Protein AF-A0A7Y0MCX8-F1 (afdb_monomer_lite)

Radius of gyration: 17.07 Å; chains: 1; bounding box: 43×27×51 Å

Sequence (93 aa):
MERQPALGKAHIVDVDRRRLRTVLRRGEIPLVAGFQGKGLKSKETTTWGRGGSDLTPIVLAAALGASVCEIYTDVDGVYSADLRIVPTPGRST

Foldseek 3Di:
DDDDQPAQDDDDDDDDCPVVVVCVVVVHDDDDDWQWDADPPPRDIGGHHPCRRVVGQVVVCVNVVPPDRDDDDPDPAAFPDDCVVDVDTHHDD

Structure (mmCIF, N/CA/C/O backbone):
data_AF-A0A7Y0MCX8-F1
#
_entry.id   AF-A0A7Y0MCX8-F1
#
loop_
_atom_site.group_PDB
_atom_site.id
_atom_site.type_symbol
_atom_site.label_atom_id
_atom_site.label_alt_id
_atom_site.label_comp_id
_atom_site.label_asym_id
_atom_site.label_entity_id
_atom_site.label_seq_id
_atom_site.pdbx_PDB_ins_code
_atom_site.Cartn_x
_atom_site.Cartn_y
_atom_site.Cartn_z
_atom_site.occupancy
_atom_site.B_iso_or_equiv
_atom_site.auth_seq_id
_atom_site.auth_comp_id
_atom_site.au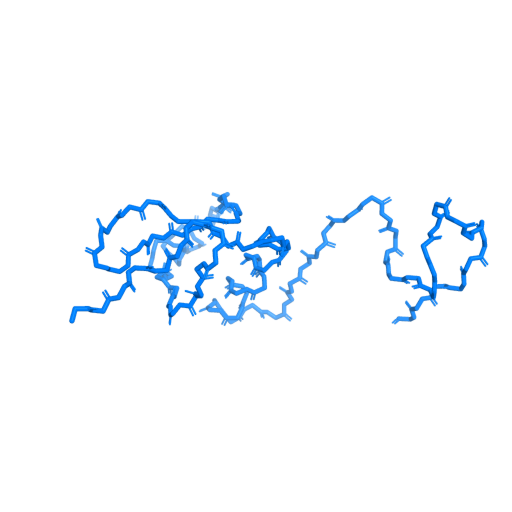th_asym_id
_atom_site.auth_atom_id
_atom_site.pdbx_PDB_model_num
ATOM 1 N N . MET A 1 1 ? 10.416 7.807 29.191 1.00 38.31 1 MET A N 1
ATOM 2 C CA . MET A 1 1 ? 9.881 8.759 28.193 1.00 38.31 1 MET A CA 1
ATOM 3 C C . MET A 1 1 ? 10.157 8.183 26.813 1.00 38.31 1 MET A C 1
ATOM 5 O O . MET A 1 1 ? 11.284 8.237 26.344 1.00 38.31 1 MET A O 1
ATOM 9 N N . GLU A 1 2 ? 9.172 7.502 26.233 1.00 44.88 2 GLU A N 1
ATOM 10 C CA . GLU A 1 2 ? 9.327 6.774 24.969 1.00 44.88 2 GLU A CA 1
ATOM 11 C C . GLU A 1 2 ? 9.197 7.749 23.792 1.00 44.88 2 GLU A C 1
ATOM 13 O O . GLU A 1 2 ? 8.210 8.482 23.698 1.00 44.88 2 GLU A O 1
ATOM 18 N N . ARG A 1 3 ? 10.232 7.823 22.947 1.00 53.50 3 ARG A N 1
ATOM 19 C CA . ARG A 1 3 ? 10.310 8.783 21.839 1.00 53.50 3 ARG A CA 1
ATOM 20 C C . ARG A 1 3 ? 9.257 8.460 20.779 1.00 53.50 3 ARG A C 1
ATOM 22 O O . ARG A 1 3 ? 9.073 7.302 20.415 1.00 53.50 3 ARG A O 1
ATOM 29 N N . GLN A 1 4 ? 8.596 9.490 20.254 1.00 57.47 4 GLN A N 1
ATOM 30 C CA . GLN A 1 4 ? 7.788 9.353 19.043 1.00 57.47 4 GLN A CA 1
ATOM 31 C C . GLN A 1 4 ? 8.684 8.919 17.870 1.00 57.47 4 GLN A C 1
ATOM 33 O O . GLN A 1 4 ? 9.830 9.378 17.788 1.00 57.47 4 GLN A O 1
ATOM 38 N N . PRO A 1 5 ? 8.194 8.059 16.958 1.00 59.06 5 PRO A N 1
ATOM 39 C CA . PRO A 1 5 ? 8.926 7.768 15.737 1.00 59.06 5 PRO A CA 1
ATOM 40 C C . PRO A 1 5 ? 9.093 9.068 14.947 1.00 59.06 5 PRO A C 1
ATOM 42 O O . PRO A 1 5 ? 8.142 9.832 14.782 1.00 59.06 5 PRO A O 1
ATOM 45 N N . ALA A 1 6 ? 10.316 9.332 14.489 1.00 63.34 6 ALA A N 1
ATOM 46 C CA . ALA A 1 6 ? 10.601 10.487 13.649 1.00 63.34 6 ALA A CA 1
ATOM 47 C C . ALA A 1 6 ? 9.713 10.468 12.391 1.00 63.34 6 ALA A C 1
ATOM 49 O O . ALA A 1 6 ? 9.435 9.397 11.841 1.00 63.34 6 ALA A O 1
ATOM 50 N N . LEU A 1 7 ? 9.303 11.651 11.921 1.00 68.88 7 LEU A N 1
ATOM 51 C CA . LEU A 1 7 ? 8.646 11.816 10.620 1.00 68.88 7 LEU A CA 1
ATOM 52 C C . LEU A 1 7 ? 9.451 11.073 9.536 1.00 68.88 7 LEU A C 1
ATOM 54 O O . LEU A 1 7 ? 10.679 11.170 9.496 1.00 68.88 7 LEU A O 1
ATOM 58 N N . GLY A 1 8 ? 8.768 10.284 8.700 1.00 74.56 8 GLY A N 1
ATOM 59 C CA . GLY A 1 8 ? 9.394 9.447 7.670 1.00 74.56 8 GLY A CA 1
ATOM 60 C C . GLY A 1 8 ? 9.969 8.108 8.156 1.00 74.56 8 GLY A C 1
ATOM 61 O O . GLY A 1 8 ? 10.615 7.415 7.374 1.00 74.56 8 GLY A O 1
ATOM 62 N N . LYS A 1 9 ? 9.768 7.718 9.423 1.00 81.44 9 LYS A N 1
ATOM 63 C CA . LYS A 1 9 ? 10.195 6.412 9.974 1.00 81.44 9 LYS A CA 1
ATOM 64 C C . LYS A 1 9 ? 9.094 5.705 10.770 1.00 81.44 9 LYS A C 1
ATOM 66 O O . LYS A 1 9 ? 9.384 4.901 11.653 1.00 81.44 9 LYS A O 1
ATOM 71 N N . ALA A 1 10 ? 7.829 6.023 10.509 1.00 85.75 10 ALA A N 1
ATOM 72 C CA . ALA A 1 10 ? 6.731 5.338 11.176 1.00 85.75 10 ALA A CA 1
ATOM 73 C C . ALA A 1 10 ? 6.565 3.897 10.670 1.00 85.75 10 ALA A C 1
ATOM 75 O O . ALA A 1 10 ? 6.780 3.605 9.494 1.00 85.75 10 ALA A O 1
ATOM 76 N N . HIS A 1 11 ? 6.137 3.018 11.577 1.00 87.75 11 HIS A N 1
ATOM 77 C CA . HIS A 1 11 ? 5.769 1.635 11.290 1.00 87.75 11 HIS A CA 1
ATOM 78 C C . HIS A 1 11 ? 4.252 1.472 11.397 1.00 87.75 11 HIS A C 1
ATOM 80 O O . HIS A 1 11 ? 3.608 2.101 12.241 1.00 87.75 11 HIS A O 1
ATOM 86 N N . ILE A 1 12 ? 3.683 0.620 10.547 1.00 89.88 12 ILE A N 1
ATOM 87 C CA . ILE A 1 12 ? 2.253 0.316 10.575 1.00 89.88 12 ILE A CA 1
ATOM 88 C C . ILE A 1 12 ? 1.993 -0.672 11.709 1.00 89.88 12 ILE A C 1
ATOM 90 O O . ILE A 1 12 ? 2.602 -1.735 11.761 1.00 89.88 12 ILE A O 1
ATOM 94 N N . VAL A 1 13 ? 1.088 -0.299 12.611 1.00 91.94 13 VAL A N 1
ATOM 95 C CA . VAL A 1 13 ? 0.696 -1.125 13.764 1.00 91.94 13 VAL A CA 1
ATOM 96 C C . VAL A 1 13 ? -0.680 -1.754 13.552 1.00 91.94 13 VAL A C 1
ATOM 98 O O . VAL A 1 13 ? -0.910 -2.878 13.981 1.00 91.94 13 VAL A O 1
ATOM 101 N N . ASP A 1 14 ? -1.593 -1.037 12.893 1.00 92.00 14 ASP A N 1
ATOM 102 C CA . ASP A 1 14 ? -2.958 -1.496 12.635 1.00 92.00 14 ASP A CA 1
ATOM 103 C C . ASP A 1 14 ? -3.580 -0.757 11.436 1.00 92.00 14 ASP A C 1
ATOM 105 O O . ASP A 1 14 ? -3.141 0.341 11.074 1.00 92.00 14 ASP A O 1
ATOM 109 N N . VAL A 1 15 ? -4.628 -1.347 10.854 1.00 94.06 15 VAL A N 1
ATOM 110 C CA . VAL A 1 15 ? -5.465 -0.757 9.802 1.00 94.06 15 VAL A CA 1
ATOM 111 C C . VAL A 1 15 ? -6.940 -0.823 10.194 1.00 94.06 15 VAL A C 1
ATOM 113 O O . VAL A 1 15 ? -7.581 -1.878 10.169 1.00 94.06 15 VAL A O 1
ATOM 116 N N . ASP A 1 16 ? -7.527 0.346 10.463 1.00 94.00 16 ASP A N 1
ATOM 117 C CA . ASP A 1 16 ? -8.968 0.460 10.686 1.00 94.00 16 ASP A CA 1
ATOM 118 C C . ASP A 1 16 ? -9.746 0.372 9.365 1.00 94.00 16 ASP A C 1
ATOM 120 O O . ASP A 1 16 ? -9.935 1.341 8.628 1.00 94.00 16 ASP A O 1
ATOM 124 N N . ARG A 1 17 ? -10.253 -0.825 9.090 1.00 94.88 17 ARG A N 1
ATOM 125 C CA . ARG A 1 17 ? -11.042 -1.155 7.896 1.00 94.88 17 ARG A CA 1
ATOM 126 C C . ARG A 1 17 ? -12.523 -0.778 7.964 1.00 94.88 17 ARG A C 1
ATOM 128 O O . ARG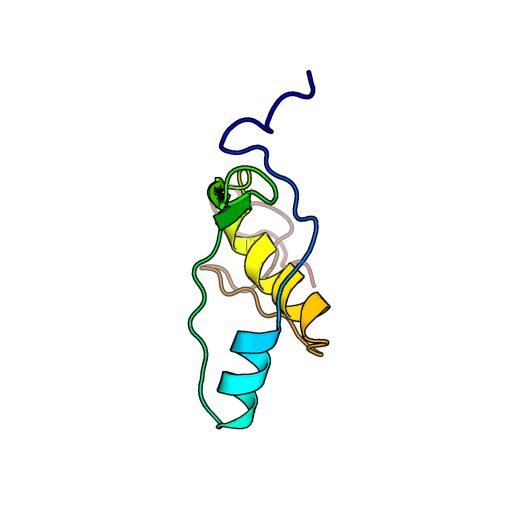 A 1 17 ? -13.231 -0.992 6.981 1.00 94.88 17 ARG A O 1
ATOM 135 N N . ARG A 1 18 ? -13.043 -0.258 9.086 1.00 96.44 18 ARG A N 1
ATOM 136 C CA . ARG A 1 18 ? -14.500 -0.067 9.277 1.00 96.44 18 ARG A CA 1
ATOM 137 C C . ARG A 1 18 ? -15.118 0.839 8.212 1.00 96.44 18 ARG A C 1
ATOM 139 O O . ARG A 1 18 ? -16.141 0.490 7.616 1.00 96.44 18 ARG A O 1
ATOM 146 N N . ARG A 1 19 ? -14.475 1.980 7.937 1.00 95.81 19 ARG A N 1
ATOM 147 C CA . ARG A 1 19 ? -14.939 2.934 6.918 1.00 95.81 19 ARG A CA 1
ATOM 148 C C . ARG A 1 19 ? -14.872 2.328 5.517 1.00 95.81 19 ARG A C 1
ATOM 150 O O . ARG A 1 19 ? -15.865 2.382 4.800 1.00 95.81 19 ARG A O 1
ATOM 157 N N . LEU A 1 20 ? -13.755 1.688 5.169 1.00 96.75 20 LEU A N 1
ATOM 158 C CA . LEU A 1 20 ? -13.577 1.038 3.867 1.00 96.75 20 LEU A CA 1
ATOM 159 C C . LEU A 1 20 ? -14.620 -0.056 3.627 1.00 96.75 20 LEU A C 1
ATOM 161 O O . LEU A 1 20 ? -15.288 -0.037 2.601 1.00 96.75 20 LEU A O 1
ATOM 165 N N . ARG A 1 21 ? -14.860 -0.947 4.597 1.00 96.56 21 ARG A N 1
ATOM 166 C CA . ARG A 1 21 ? -15.895 -1.990 4.474 1.00 96.56 21 ARG A CA 1
ATOM 167 C C . ARG A 1 21 ? -17.299 -1.422 4.301 1.00 96.56 21 ARG A C 1
ATOM 169 O O . ARG A 1 21 ? -18.126 -2.045 3.645 1.00 96.56 21 ARG A O 1
ATOM 176 N N . THR A 1 22 ? -17.586 -0.272 4.907 1.00 97.88 22 THR A N 1
ATOM 177 C CA . THR A 1 22 ? -18.894 0.382 4.774 1.00 97.88 22 THR A CA 1
ATOM 178 C C . THR A 1 22 ? -19.096 0.920 3.362 1.00 97.88 22 THR A C 1
ATOM 180 O O . THR A 1 22 ? -20.144 0.668 2.778 1.00 97.88 22 THR A O 1
ATOM 183 N N . VAL A 1 23 ? -18.086 1.602 2.820 1.00 97.62 23 VAL A N 1
ATOM 184 C CA . VAL A 1 23 ? -18.075 2.147 1.452 1.00 97.62 23 VAL A CA 1
ATOM 185 C C . VAL A 1 23 ? -18.159 1.012 0.425 1.00 97.62 23 VAL A C 1
ATOM 187 O O . VAL A 1 23 ? -19.069 0.991 -0.396 1.00 97.62 23 VAL A O 1
ATOM 190 N N . LEU A 1 24 ? -17.313 -0.014 0.554 1.00 96.88 24 LEU A N 1
ATOM 191 C CA . LEU A 1 24 ? -17.316 -1.174 -0.346 1.00 96.88 24 LEU A CA 1
ATOM 192 C C . LEU A 1 24 ? -18.665 -1.912 -0.356 1.00 96.88 24 LEU A C 1
ATOM 194 O O . LEU A 1 24 ? -19.154 -2.298 -1.412 1.00 96.88 24 LEU A O 1
ATOM 198 N N . ARG A 1 25 ? -19.323 -2.062 0.803 1.00 97.12 25 ARG A N 1
ATOM 199 C CA . ARG A 1 25 ? -20.662 -2.676 0.893 1.00 97.12 25 ARG A CA 1
ATOM 200 C C . ARG A 1 25 ? -21.762 -1.894 0.174 1.00 97.12 25 ARG A C 1
ATOM 202 O O . ARG A 1 25 ? -22.818 -2.464 -0.078 1.00 97.12 25 ARG A O 1
ATOM 209 N N . ARG A 1 26 ? -21.548 -0.609 -0.104 1.00 98.19 26 ARG A N 1
ATOM 210 C CA . ARG A 1 26 ? -22.473 0.231 -0.877 1.00 98.19 26 ARG A CA 1
ATOM 211 C C . ARG A 1 26 ? -22.212 0.161 -2.383 1.00 98.19 26 ARG A C 1
ATOM 213 O O . ARG A 1 26 ? -22.924 0.810 -3.135 1.00 98.19 26 ARG A O 1
ATOM 220 N N . GLY A 1 27 ? -21.215 -0.614 -2.819 1.00 97.75 27 GLY A N 1
ATOM 221 C CA . GLY A 1 27 ? -20.787 -0.661 -4.218 1.00 97.75 27 GLY A CA 1
ATOM 222 C C . GLY A 1 27 ? -19.956 0.554 -4.641 1.00 97.75 27 GLY A C 1
ATOM 223 O O . GLY A 1 27 ? -19.793 0.796 -5.831 1.00 97.75 27 GLY A O 1
ATOM 224 N N . GLU A 1 28 ? -19.446 1.332 -3.685 1.00 98.19 28 GLU A N 1
ATOM 225 C CA . GLU A 1 28 ? -18.620 2.510 -3.950 1.00 98.19 28 GLU A CA 1
ATOM 226 C C . GLU A 1 28 ? -17.131 2.136 -4.085 1.00 98.19 28 GLU A C 1
ATOM 228 O O . GLU A 1 28 ? -16.662 1.164 -3.484 1.00 98.19 28 GLU A O 1
ATOM 233 N N . ILE A 1 29 ? -16.370 2.954 -4.822 1.00 96.94 29 ILE A N 1
ATOM 234 C CA . ILE A 1 29 ? -14.923 2.784 -5.029 1.00 96.94 29 ILE A CA 1
ATOM 235 C C . ILE A 1 29 ? -14.162 3.752 -4.103 1.00 96.94 29 ILE A C 1
ATOM 237 O O . ILE A 1 29 ? -14.143 4.958 -4.364 1.00 96.94 29 ILE A O 1
ATOM 241 N N . PRO A 1 30 ? -13.538 3.276 -3.008 1.00 95.69 30 PRO A N 1
ATOM 242 C CA . PRO A 1 30 ? -12.796 4.147 -2.104 1.00 95.69 30 PRO A CA 1
ATOM 243 C C . PRO A 1 30 ? -11.465 4.596 -2.720 1.00 95.69 30 PRO A C 1
ATOM 245 O O . PRO A 1 30 ? -10.615 3.773 -3.050 1.00 95.69 30 PRO A O 1
ATOM 248 N N . LEU A 1 31 ? -11.242 5.911 -2.772 1.00 95.62 31 LEU A N 1
ATOM 249 C CA . LEU A 1 31 ? -9.930 6.499 -3.041 1.00 95.62 31 LEU A CA 1
ATOM 250 C C . LEU A 1 31 ? -9.212 6.758 -1.715 1.00 95.62 31 LEU A C 1
ATOM 252 O O . LEU A 1 31 ? -9.696 7.517 -0.871 1.00 95.62 31 LEU A O 1
ATOM 256 N N . VAL A 1 32 ? -8.066 6.110 -1.518 1.00 93.94 32 VAL A N 1
ATOM 257 C CA . VAL A 1 32 ? -7.274 6.209 -0.286 1.00 93.94 32 VAL A CA 1
ATOM 258 C C . VAL A 1 32 ? -5.942 6.865 -0.597 1.00 93.94 32 VAL A C 1
ATOM 260 O O . VAL A 1 32 ? -5.254 6.480 -1.538 1.00 93.94 32 VAL A O 1
ATOM 263 N N . ALA A 1 33 ? -5.567 7.855 0.206 1.00 92.00 33 ALA A N 1
ATOM 264 C CA . ALA A 1 33 ? -4.273 8.492 0.063 1.00 92.00 33 ALA A CA 1
ATOM 265 C C . ALA A 1 33 ? -3.154 7.557 0.555 1.00 92.00 33 ALA A C 1
ATOM 267 O O . ALA A 1 33 ? -3.215 7.041 1.672 1.00 92.00 33 ALA A O 1
ATOM 268 N N . GLY A 1 34 ? -2.136 7.357 -0.283 1.00 92.31 34 GLY A N 1
ATOM 269 C CA . GLY A 1 34 ? -0.954 6.557 0.042 1.00 92.31 34 GLY A CA 1
ATOM 270 C C . GLY A 1 34 ? 0.007 7.243 1.016 1.00 92.31 34 GLY A C 1
ATOM 271 O O . GLY A 1 34 ? -0.158 8.419 1.349 1.00 92.31 34 GLY A O 1
ATOM 272 N N . PHE A 1 35 ? 1.048 6.507 1.423 1.00 92.06 35 PHE A N 1
ATOM 273 C CA . PHE A 1 35 ? 2.264 6.984 2.107 1.00 92.06 35 PHE A CA 1
ATOM 274 C C . PHE A 1 35 ? 2.087 7.527 3.537 1.00 92.06 35 PHE A C 1
ATOM 276 O O . PHE A 1 35 ? 3.073 7.777 4.239 1.00 92.06 35 PHE A O 1
ATOM 283 N N . GLN A 1 36 ? 0.847 7.682 3.994 1.00 91.88 36 GLN A N 1
ATOM 284 C CA . GLN A 1 36 ? 0.527 8.346 5.249 1.00 91.88 36 GLN A CA 1
ATOM 285 C C . GLN A 1 36 ? -0.340 7.493 6.174 1.00 91.88 36 GLN A C 1
ATOM 287 O O . GLN A 1 36 ? -1.101 6.625 5.753 1.00 91.88 36 GLN A O 1
ATOM 292 N N . GLY A 1 37 ? -0.250 7.789 7.465 1.00 91.06 37 GLY A N 1
ATOM 293 C CA . GLY A 1 37 ? -1.071 7.195 8.509 1.00 91.06 37 GLY A CA 1
ATOM 294 C C . GLY A 1 37 ? -1.308 8.167 9.657 1.00 91.06 37 GLY A C 1
ATOM 295 O O . GLY A 1 37 ? -0.984 9.352 9.574 1.00 91.06 37 GLY A O 1
ATOM 296 N N . LYS A 1 38 ? -1.861 7.654 10.757 1.00 91.50 38 LYS A N 1
ATOM 297 C CA . LYS A 1 38 ? -2.180 8.441 11.951 1.00 91.50 38 LYS A CA 1
ATOM 298 C C . LYS A 1 38 ? -1.440 7.898 13.167 1.00 91.50 38 LYS A C 1
ATOM 300 O O . LYS A 1 38 ? -1.552 6.714 13.479 1.00 91.50 38 LYS A O 1
ATOM 305 N N . GLY A 1 39 ? -0.725 8.762 13.883 1.00 90.44 39 GLY A N 1
ATOM 306 C CA . GLY A 1 39 ? -0.050 8.394 15.125 1.00 90.44 39 GLY A CA 1
ATOM 307 C C . GLY A 1 39 ? -1.050 7.916 16.183 1.00 90.44 39 GLY A C 1
ATOM 308 O O . GLY A 1 39 ? -2.022 8.608 16.487 1.00 90.44 39 GLY A O 1
ATOM 309 N N . LEU A 1 40 ? -0.816 6.741 16.780 1.00 85.69 40 LEU A N 1
ATOM 310 C CA . LEU A 1 40 ? -1.742 6.157 17.763 1.00 85.69 40 LEU A CA 1
ATOM 311 C C . LEU A 1 40 ? -1.934 7.053 18.994 1.00 85.69 40 LEU A C 1
ATOM 313 O O . LEU A 1 40 ? -3.069 7.219 19.450 1.00 85.69 40 LEU A O 1
ATOM 317 N N . LYS A 1 41 ? -0.837 7.643 19.490 1.00 85.44 41 LYS A N 1
ATOM 318 C CA . LYS A 1 41 ? -0.816 8.535 20.660 1.00 85.44 41 LYS A CA 1
ATOM 319 C C . LYS A 1 41 ? -1.106 9.993 20.276 1.00 85.44 41 LYS A C 1
ATOM 321 O O . LYS A 1 41 ? -2.048 10.566 20.804 1.00 85.44 41 LYS A O 1
ATOM 326 N N . SER 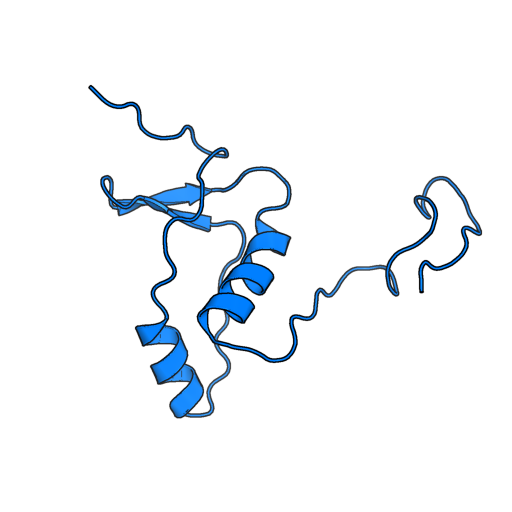A 1 42 ? -0.344 10.571 19.339 1.00 85.81 42 SER A N 1
ATOM 327 C CA . SER A 1 42 ? -0.458 11.999 18.983 1.00 85.81 42 SER A CA 1
ATOM 328 C C . SER A 1 42 ? -1.685 12.341 18.142 1.00 85.81 42 SER A C 1
ATOM 330 O O . SER A 1 42 ? -2.102 13.490 18.120 1.00 85.81 42 SER A O 1
ATOM 332 N N . LYS A 1 43 ? -2.267 11.358 17.440 1.00 87.94 43 LYS A N 1
ATOM 333 C CA . LYS A 1 43 ? -3.330 11.555 16.438 1.00 87.94 43 LYS A CA 1
ATOM 334 C C . LYS A 1 43 ? -2.921 12.433 15.248 1.00 87.94 43 LYS A C 1
ATOM 336 O O . LYS A 1 43 ? -3.773 12.717 14.410 1.00 87.94 43 LYS A O 1
ATOM 341 N N . GLU A 1 44 ? -1.649 12.789 15.136 1.00 89.56 44 GLU A N 1
ATOM 342 C CA . GLU A 1 44 ? -1.102 13.553 14.017 1.00 89.56 44 GLU A CA 1
ATOM 343 C C . GLU A 1 44 ? -0.882 12.664 12.793 1.00 89.56 44 GLU A C 1
ATOM 345 O O . GLU A 1 44 ? -0.719 11.441 12.908 1.00 89.56 44 GLU A O 1
ATOM 350 N N . THR A 1 45 ? -0.856 13.289 11.617 1.00 90.00 45 THR A N 1
ATOM 351 C CA . THR A 1 45 ? -0.446 12.625 10.381 1.00 90.00 45 THR A CA 1
ATOM 352 C C . THR A 1 45 ? 1.023 12.228 10.476 1.00 90.00 45 THR A C 1
ATOM 354 O O . THR A 1 45 ? 1.872 13.014 10.889 1.00 90.00 45 THR A O 1
ATOM 357 N N . THR A 1 46 ? 1.329 11.002 10.072 1.00 90.38 46 THR A N 1
ATOM 358 C CA . THR A 1 46 ? 2.695 10.492 9.984 1.00 90.38 46 THR A CA 1
ATOM 359 C C . THR A 1 46 ? 2.941 9.909 8.605 1.00 90.38 46 THR A C 1
ATOM 361 O O . THR A 1 46 ? 2.010 9.431 7.958 1.00 90.38 46 THR A O 1
ATOM 364 N N . THR A 1 47 ? 4.188 9.946 8.159 1.00 90.19 47 THR A N 1
ATOM 365 C CA . THR A 1 47 ? 4.615 9.376 6.886 1.00 90.19 47 THR A CA 1
ATOM 366 C C . THR A 1 47 ? 5.553 8.211 7.124 1.00 90.19 47 THR A C 1
ATOM 368 O O . THR A 1 47 ? 6.277 8.143 8.126 1.00 90.19 47 THR A O 1
ATOM 371 N N . TRP A 1 48 ? 5.529 7.274 6.190 1.00 84.19 48 TRP A N 1
ATOM 372 C CA . TRP A 1 48 ? 6.470 6.163 6.178 1.00 84.19 48 TRP A CA 1
ATOM 373 C C . TRP A 1 48 ? 7.705 6.603 5.386 1.00 84.19 48 TRP A C 1
ATOM 375 O O . TRP A 1 48 ? 7.717 7.674 4.784 1.00 84.19 48 TRP A O 1
ATOM 385 N N . GLY A 1 49 ? 8.792 5.847 5.431 1.00 82.06 49 GLY A N 1
ATOM 386 C CA . GLY A 1 49 ? 9.969 6.179 4.627 1.00 82.06 49 GLY A CA 1
ATOM 387 C C . GLY A 1 49 ? 9.711 6.024 3.125 1.00 82.06 49 GLY A C 1
ATOM 388 O O . GLY A 1 49 ? 8.593 5.772 2.666 1.00 82.06 49 GLY A O 1
ATOM 389 N N . ARG A 1 50 ? 10.783 6.123 2.337 1.00 84.56 50 ARG A N 1
ATOM 390 C CA . ARG A 1 50 ? 10.767 5.806 0.901 1.00 84.56 50 ARG A CA 1
ATOM 391 C C . ARG A 1 50 ? 10.071 4.457 0.648 1.00 84.56 50 ARG A C 1
ATOM 393 O O . ARG A 1 50 ? 10.317 3.503 1.377 1.00 84.56 50 ARG A O 1
ATOM 400 N N . G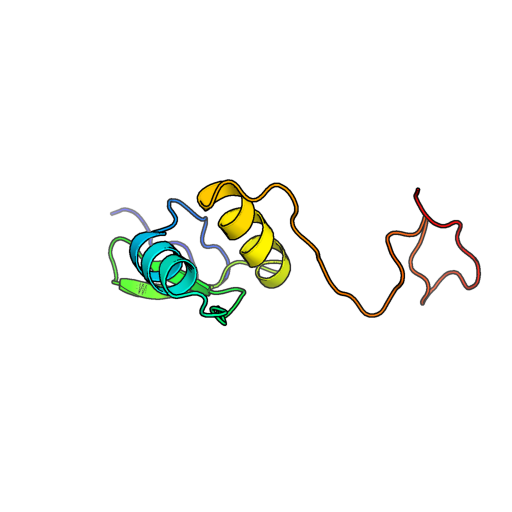LY A 1 51 ? 9.215 4.393 -0.375 1.00 81.69 51 GLY A N 1
ATOM 401 C CA . GLY A 1 51 ? 8.410 3.202 -0.690 1.00 81.69 51 GLY A CA 1
ATOM 402 C C . GLY A 1 51 ? 7.082 3.105 0.074 1.00 81.69 51 GLY A C 1
ATOM 403 O O . GLY A 1 51 ? 6.329 2.156 -0.116 1.00 81.69 51 GLY A O 1
ATOM 404 N N . GLY A 1 52 ? 6.739 4.086 0.918 1.00 82.62 52 GLY A N 1
ATOM 405 C CA . GLY A 1 52 ? 5.479 4.044 1.665 1.00 82.62 52 GLY A CA 1
ATOM 406 C C . GLY A 1 52 ? 4.213 4.126 0.797 1.00 82.62 52 GLY A C 1
ATOM 407 O O . GLY A 1 52 ? 3.153 3.668 1.224 1.00 82.62 52 GLY A O 1
ATOM 408 N N . SER A 1 53 ? 4.306 4.666 -0.424 1.00 86.38 53 SER A N 1
ATOM 409 C CA . SER A 1 53 ? 3.183 4.627 -1.371 1.00 86.38 53 SER A CA 1
ATOM 410 C C . SER A 1 53 ? 2.858 3.187 -1.764 1.00 86.38 53 SER A C 1
ATOM 412 O O . SER A 1 53 ? 1.714 2.784 -1.598 1.00 86.38 53 SER A O 1
ATOM 414 N N . ASP A 1 54 ? 3.864 2.397 -2.150 1.00 90.56 54 ASP A N 1
ATOM 415 C CA . ASP A 1 54 ? 3.707 0.987 -2.543 1.00 90.56 54 ASP A CA 1
ATOM 416 C C . ASP A 1 54 ? 3.294 0.102 -1.362 1.00 90.56 54 ASP A C 1
ATOM 418 O O . ASP A 1 54 ? 2.543 -0.857 -1.517 1.00 90.56 54 ASP A O 1
ATOM 422 N N . LEU A 1 55 ? 3.715 0.462 -0.145 1.00 91.62 55 LEU A N 1
ATOM 423 C CA . LEU A 1 55 ? 3.308 -0.243 1.071 1.00 91.62 55 LEU A CA 1
ATOM 424 C C . LEU A 1 55 ? 1.806 -0.082 1.366 1.00 91.62 55 LEU A C 1
ATOM 426 O O . LEU A 1 55 ? 1.192 -0.970 1.954 1.00 91.62 55 LEU A O 1
ATOM 430 N N . THR A 1 56 ? 1.195 1.040 0.972 1.00 93.75 56 THR A N 1
ATOM 431 C CA . THR A 1 56 ? -0.205 1.336 1.314 1.00 93.75 56 THR A CA 1
ATOM 432 C C . THR A 1 56 ? -1.191 0.328 0.715 1.00 93.75 56 THR A C 1
ATOM 434 O O . THR A 1 56 ? -1.952 -0.259 1.490 1.00 93.75 56 THR A O 1
ATOM 437 N N . PRO A 1 57 ? -1.206 0.079 -0.612 1.00 94.56 57 PRO A N 1
ATOM 438 C CA . PRO A 1 57 ? -2.115 -0.897 -1.201 1.00 94.56 57 PRO A CA 1
ATOM 439 C C . PRO A 1 57 ? -1.852 -2.311 -0.673 1.00 94.56 57 PRO A C 1
ATOM 441 O O . PRO A 1 57 ? -2.814 -3.015 -0.380 1.00 94.56 57 PRO A O 1
ATOM 444 N N . ILE A 1 58 ? -0.590 -2.692 -0.433 1.00 94.50 58 ILE A N 1
ATOM 445 C CA . ILE A 1 58 ? -0.224 -4.014 0.110 1.00 94.50 58 ILE A CA 1
ATOM 446 C C . ILE A 1 58 ? -0.877 -4.246 1.477 1.00 94.50 58 ILE A C 1
ATOM 448 O O . ILE A 1 58 ? -1.515 -5.273 1.716 1.00 94.50 58 ILE A O 1
ATOM 452 N N . VAL A 1 59 ? -0.749 -3.279 2.386 1.00 94.75 59 VAL A N 1
ATOM 453 C CA . VAL A 1 59 ? -1.292 -3.408 3.742 1.00 94.75 59 VAL A CA 1
ATOM 454 C C . VAL A 1 59 ? -2.818 -3.341 3.731 1.00 94.75 59 VAL A C 1
ATOM 456 O O . VAL A 1 59 ? -3.466 -4.094 4.459 1.00 94.75 59 VAL A O 1
ATOM 459 N N . LEU A 1 60 ? -3.416 -2.493 2.890 1.00 95.88 60 LEU A N 1
ATOM 460 C CA . LEU A 1 60 ? -4.870 -2.458 2.728 1.00 95.88 60 LEU A CA 1
ATOM 461 C C . LEU A 1 60 ? -5.413 -3.783 2.181 1.00 95.88 60 LEU A C 1
ATOM 463 O O . LEU A 1 60 ? -6.400 -4.287 2.715 1.00 95.88 60 LEU A O 1
ATOM 467 N N . ALA A 1 61 ? -4.759 -4.366 1.174 1.00 96.31 61 ALA A N 1
ATOM 468 C CA . ALA A 1 61 ? -5.127 -5.658 0.608 1.00 96.31 61 ALA A CA 1
ATOM 469 C C . ALA A 1 61 ? -5.093 -6.758 1.676 1.00 96.31 61 ALA A C 1
ATOM 471 O O . ALA A 1 61 ? -6.091 -7.454 1.870 1.00 96.31 61 ALA A O 1
ATOM 472 N N . ALA A 1 62 ? -4.005 -6.843 2.449 1.00 95.94 62 ALA A N 1
ATOM 473 C CA . ALA A 1 62 ? -3.891 -7.785 3.560 1.00 95.94 62 ALA A CA 1
ATOM 474 C C . ALA A 1 62 ? -4.980 -7.561 4.630 1.00 95.94 62 ALA A C 1
ATOM 476 O O . ALA A 1 62 ? -5.626 -8.508 5.077 1.00 95.94 62 ALA A O 1
ATOM 477 N N . ALA A 1 63 ? -5.242 -6.308 5.017 1.00 95.81 63 ALA A N 1
ATOM 478 C CA . ALA A 1 63 ? -6.220 -5.971 6.055 1.00 95.81 63 ALA A CA 1
ATOM 479 C C . ALA A 1 63 ? -7.682 -6.222 5.641 1.00 95.81 63 ALA A C 1
ATOM 481 O O . ALA A 1 63 ? -8.537 -6.478 6.504 1.00 95.81 63 ALA A O 1
ATOM 482 N N . LEU A 1 64 ? -7.973 -6.113 4.342 1.00 96.06 64 LEU A N 1
ATOM 483 C CA . LEU A 1 64 ? -9.286 -6.355 3.743 1.00 96.06 64 LEU A CA 1
ATOM 484 C C . LEU A 1 64 ? -9.481 -7.809 3.294 1.00 96.06 64 LEU A C 1
ATOM 486 O O . LEU A 1 64 ? -10.614 -8.178 2.992 1.00 96.06 64 LEU A O 1
ATOM 490 N N . GLY A 1 65 ? -8.423 -8.626 3.281 1.00 95.88 65 GLY A N 1
ATOM 491 C CA . GLY A 1 65 ? -8.474 -9.990 2.755 1.00 95.88 65 GLY A CA 1
ATOM 492 C C . GLY A 1 65 ? -8.686 -10.023 1.241 1.00 95.88 65 GLY A C 1
ATOM 493 O O . GLY A 1 65 ? -9.412 -10.880 0.743 1.00 95.88 65 GLY A O 1
ATOM 494 N N . ALA A 1 66 ? -8.114 -9.059 0.517 1.00 96.88 66 ALA A N 1
ATOM 495 C CA . ALA A 1 66 ? -8.177 -9.039 -0.937 1.00 96.88 66 ALA A CA 1
ATOM 496 C C . ALA A 1 66 ? -7.362 -10.202 -1.522 1.00 96.88 66 ALA A C 1
ATOM 498 O O . ALA A 1 66 ? -6.280 -10.521 -1.031 1.00 96.88 66 ALA A O 1
ATOM 499 N N . SER A 1 67 ? -7.872 -10.819 -2.588 1.00 97.25 67 SER A N 1
ATOM 500 C CA . SER A 1 67 ? -7.182 -11.902 -3.300 1.00 97.25 67 SER A CA 1
ATOM 501 C C . SER A 1 67 ? -5.992 -11.411 -4.125 1.00 97.25 67 SER A C 1
ATOM 503 O O . SER A 1 67 ? -5.076 -12.183 -4.389 1.00 97.25 67 SER A O 1
ATOM 505 N N . VAL A 1 68 ? -6.012 -10.143 -4.544 1.00 96.81 68 VAL A N 1
ATOM 506 C CA . VAL A 1 68 ? -5.006 -9.530 -5.415 1.00 96.81 68 VAL A CA 1
ATOM 507 C C . VAL A 1 68 ? -4.710 -8.110 -4.928 1.00 96.81 68 VAL A C 1
ATOM 509 O O . VAL A 1 68 ? -5.609 -7.393 -4.487 1.00 96.81 68 VAL A O 1
ATOM 512 N N . CYS A 1 69 ? -3.440 -7.711 -5.015 1.00 96.12 69 CYS A N 1
ATOM 513 C CA . CYS A 1 69 ? -2.979 -6.337 -4.851 1.00 96.12 69 CYS A CA 1
ATOM 514 C C . CYS A 1 69 ? -2.206 -5.944 -6.110 1.00 96.12 69 CYS A C 1
ATOM 516 O O . CYS A 1 69 ? -1.127 -6.477 -6.359 1.00 96.12 69 CYS A O 1
ATOM 518 N N . GLU A 1 70 ? -2.753 -5.023 -6.895 1.00 94.12 70 GLU A N 1
ATOM 519 C CA . GLU A 1 70 ? -2.139 -4.575 -8.143 1.00 94.12 70 GLU A CA 1
ATOM 520 C C . GLU A 1 70 ? -1.334 -3.296 -7.904 1.00 94.12 70 GLU A C 1
ATOM 522 O O . GLU A 1 70 ? -1.839 -2.327 -7.333 1.00 94.12 70 GLU A O 1
ATOM 527 N N . ILE A 1 71 ? -0.076 -3.297 -8.342 1.00 92.88 71 ILE A N 1
ATOM 528 C CA . ILE A 1 71 ? 0.787 -2.117 -8.338 1.00 92.88 71 ILE A CA 1
ATOM 529 C C . ILE A 1 71 ? 0.931 -1.654 -9.782 1.00 92.88 71 ILE A C 1
ATOM 531 O O . ILE A 1 71 ? 1.498 -2.360 -10.613 1.00 92.88 71 ILE A O 1
ATOM 535 N N . TYR A 1 72 ? 0.407 -0.468 -10.070 1.00 91.88 72 TYR A N 1
ATOM 536 C CA . TYR A 1 72 ? 0.497 0.148 -11.387 1.00 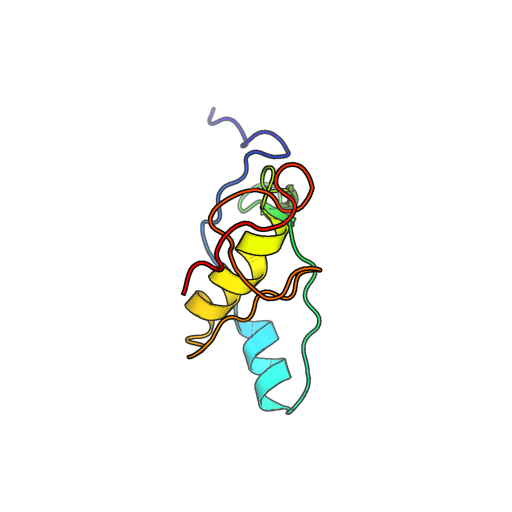91.88 72 TYR A CA 1
ATOM 537 C C . TYR A 1 72 ? 1.720 1.058 -11.432 1.00 91.88 72 TYR A C 1
ATOM 539 O O . TYR A 1 72 ? 1.839 1.989 -10.636 1.00 91.88 72 TYR A O 1
ATOM 547 N N . THR A 1 73 ? 2.619 0.779 -12.368 1.00 91.50 73 THR A N 1
ATOM 548 C CA . THR A 1 73 ? 3.847 1.543 -12.601 1.00 91.50 73 THR A CA 1
ATOM 549 C C . THR A 1 73 ? 3.987 1.846 -14.093 1.00 91.50 73 THR A C 1
ATOM 551 O O . THR A 1 73 ? 3.222 1.357 -14.919 1.00 91.50 73 THR A O 1
ATOM 554 N N . ASP A 1 74 ? 4.951 2.686 -14.439 1.00 91.31 74 ASP A N 1
ATOM 555 C CA . ASP A 1 74 ? 5.316 3.099 -15.800 1.00 91.31 74 ASP A CA 1
ATOM 556 C C . ASP A 1 74 ? 6.022 2.018 -16.642 1.00 91.31 74 ASP A C 1
ATOM 558 O O . ASP A 1 74 ? 6.356 2.251 -17.803 1.00 91.31 74 ASP A O 1
ATOM 562 N N . VAL A 1 75 ? 6.239 0.834 -16.073 1.00 91.62 75 VAL A N 1
ATOM 563 C CA . VAL A 1 75 ? 6.882 -0.312 -16.719 1.00 91.62 75 VAL A CA 1
ATOM 564 C C . VAL A 1 75 ? 5.982 -1.541 -16.627 1.00 91.62 75 VAL A C 1
ATOM 566 O O . VAL A 1 75 ? 5.258 -1.733 -15.650 1.00 91.62 75 VAL A O 1
ATOM 569 N N . ASP A 1 76 ? 6.028 -2.400 -17.642 1.00 89.94 76 ASP A N 1
ATOM 570 C CA . ASP A 1 76 ? 5.212 -3.616 -17.702 1.00 89.94 76 ASP A CA 1
ATOM 571 C C . ASP A 1 76 ? 5.861 -4.754 -16.892 1.00 89.94 76 ASP A C 1
ATOM 573 O O . ASP A 1 76 ? 6.320 -5.762 -17.427 1.00 89.94 76 ASP A O 1
ATOM 577 N N . GLY A 1 77 ? 5.940 -4.566 -15.573 1.00 90.75 77 GLY A N 1
ATOM 578 C CA . GLY A 1 77 ? 6.405 -5.568 -14.616 1.00 90.75 77 GLY A CA 1
ATOM 579 C C . GLY A 1 77 ? 7.828 -5.359 -14.097 1.00 90.75 77 GLY A C 1
ATOM 580 O O . GLY A 1 77 ? 8.406 -4.276 -14.168 1.00 90.75 77 GLY A O 1
ATOM 581 N N . VAL A 1 78 ? 8.378 -6.419 -13.509 1.00 92.94 78 VAL A N 1
ATOM 582 C CA . VAL A 1 78 ? 9.727 -6.417 -12.933 1.00 92.94 78 VAL A CA 1
ATOM 583 C C . VAL A 1 78 ? 10.723 -6.877 -13.996 1.00 92.94 78 VAL A C 1
ATOM 585 O O . VAL A 1 78 ? 10.433 -7.777 -14.777 1.00 92.94 78 VAL A O 1
ATOM 588 N N . TYR A 1 79 ? 11.911 -6.279 -14.019 1.00 95.06 79 TYR A N 1
ATOM 589 C CA . TYR A 1 79 ? 12.984 -6.611 -14.959 1.00 95.06 79 TYR A CA 1
ATOM 590 C C . TYR A 1 79 ? 14.254 -7.016 -14.210 1.00 95.06 79 TYR A C 1
ATOM 592 O O . TYR A 1 79 ? 14.440 -6.673 -13.041 1.00 95.06 79 TYR A O 1
ATOM 600 N N . SER A 1 80 ? 15.149 -7.729 -14.893 1.00 96.00 80 SER A N 1
ATOM 601 C CA . SER A 1 80 ? 16.416 -8.208 -14.335 1.00 96.00 80 SER A CA 1
ATOM 602 C C . SER A 1 80 ? 17.414 -7.082 -14.032 1.00 96.00 80 SER A C 1
ATOM 604 O O . SER A 1 80 ? 18.378 -7.301 -13.303 1.00 96.00 80 SER A O 1
ATOM 606 N N . ALA A 1 81 ? 17.213 -5.892 -14.607 1.00 95.19 81 ALA A N 1
ATOM 607 C CA . ALA A 1 81 ? 17.970 -4.672 -14.332 1.00 95.19 81 ALA A CA 1
ATOM 608 C C . ALA A 1 81 ? 17.112 -3.423 -14.622 1.00 95.19 81 ALA A C 1
ATOM 610 O O . ALA A 1 81 ? 16.050 -3.520 -15.235 1.00 95.19 81 ALA A O 1
ATOM 611 N N . ASP A 1 82 ? 17.582 -2.248 -14.193 1.00 94.50 82 ASP A N 1
ATOM 612 C CA . ASP A 1 82 ? 16.918 -0.964 -14.453 1.00 94.50 82 ASP A CA 1
ATOM 613 C C . ASP A 1 82 ? 16.931 -0.633 -15.956 1.00 94.50 82 ASP A C 1
ATOM 615 O O . ASP A 1 82 ? 18.002 -0.483 -16.552 1.00 94.50 82 ASP A O 1
ATOM 619 N N . LEU A 1 83 ? 15.741 -0.474 -16.547 1.00 92.38 83 LEU A N 1
ATOM 620 C CA . LEU A 1 83 ? 15.536 -0.148 -17.966 1.00 92.38 83 LEU A CA 1
ATOM 621 C C . LEU A 1 83 ? 16.186 1.176 -18.395 1.00 92.38 83 LEU A C 1
ATOM 623 O O . LEU A 1 83 ? 16.453 1.386 -19.575 1.00 92.38 83 LEU A O 1
ATOM 627 N N . ARG A 1 84 ? 16.450 2.085 -17.449 1.00 93.31 84 ARG A N 1
ATOM 628 C CA . ARG A 1 84 ? 17.113 3.370 -17.724 1.00 93.31 84 ARG A CA 1
ATOM 629 C C . ARG A 1 84 ? 18.622 3.223 -17.913 1.00 93.31 84 ARG A C 1
ATOM 631 O O . ARG A 1 84 ? 19.256 4.141 -18.424 1.00 93.31 84 ARG A O 1
ATOM 638 N N . ILE A 1 85 ? 19.196 2.104 -17.466 1.00 96.62 85 ILE A N 1
ATOM 639 C CA . ILE A 1 85 ? 20.638 1.823 -17.507 1.00 96.62 85 ILE A CA 1
ATOM 640 C C . ILE A 1 85 ? 20.932 0.727 -18.531 1.00 96.62 85 ILE A C 1
ATOM 642 O O . ILE A 1 85 ? 21.862 0.852 -19.325 1.00 96.62 85 ILE A O 1
ATOM 646 N N . VAL A 1 86 ? 20.142 -0.347 -18.516 1.00 95.94 86 VAL A N 1
ATOM 647 C CA . VAL A 1 86 ? 20.261 -1.469 -19.446 1.00 95.94 86 VAL A CA 1
ATOM 648 C C . VAL A 1 86 ? 19.115 -1.357 -20.453 1.00 95.94 86 VAL A C 1
ATOM 650 O O . VAL A 1 86 ? 17.964 -1.388 -20.031 1.00 95.94 86 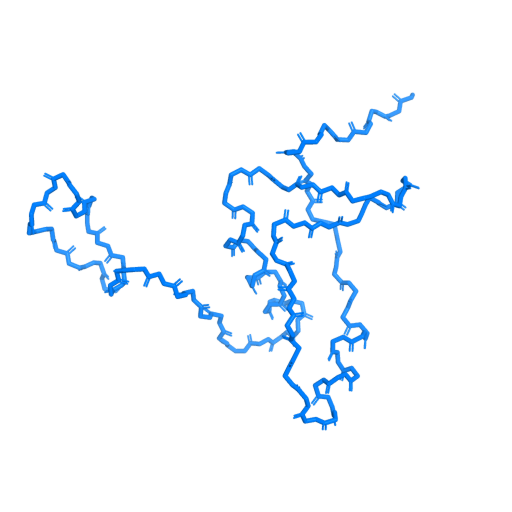VAL A O 1
ATOM 653 N N . PRO A 1 87 ? 19.381 -1.243 -21.767 1.00 91.56 87 PRO A N 1
ATOM 654 C CA . PRO A 1 87 ? 18.317 -1.063 -22.761 1.00 91.56 87 PRO A CA 1
ATOM 655 C C . PRO A 1 87 ? 17.415 -2.290 -22.957 1.00 91.56 87 PRO A C 1
ATOM 657 O O . PRO A 1 87 ? 16.254 -2.150 -23.326 1.00 91.56 87 PRO A O 1
ATOM 660 N N . THR A 1 88 ? 17.951 -3.497 -22.752 1.00 92.12 88 THR A N 1
ATOM 661 C CA . THR A 1 88 ? 17.263 -4.769 -23.043 1.00 92.12 88 THR A CA 1
ATOM 662 C C . THR A 1 88 ? 17.430 -5.821 -21.930 1.00 92.12 88 THR A C 1
ATOM 664 O O . THR A 1 88 ? 17.877 -6.939 -22.195 1.00 92.12 88 THR A O 1
ATOM 667 N N . PRO A 1 89 ? 17.103 -5.507 -20.661 1.00 93.38 89 PRO A N 1
ATOM 668 C CA . PRO A 1 89 ? 17.109 -6.491 -19.592 1.00 93.38 89 PRO A CA 1
ATOM 669 C C . PRO A 1 89 ? 15.962 -7.482 -19.792 1.00 93.38 89 PRO A C 1
ATOM 671 O O . PRO A 1 89 ? 14.894 -7.136 -20.301 1.00 93.38 89 PRO A O 1
ATOM 674 N N . GLY A 1 90 ? 16.170 -8.725 -19.366 1.00 93.00 90 GLY A N 1
ATOM 675 C CA . GLY A 1 90 ? 15.103 -9.720 -19.370 1.00 93.00 90 GLY A CA 1
ATOM 676 C C . GLY A 1 90 ? 13.987 -9.312 -18.407 1.00 93.00 90 GLY A C 1
ATOM 677 O O . GLY A 1 90 ? 14.257 -8.775 -17.333 1.00 93.00 90 GLY A O 1
ATOM 678 N N . ARG A 1 91 ? 12.729 -9.570 -18.772 1.00 92.56 91 ARG A N 1
ATOM 679 C CA . ARG A 1 91 ? 11.601 -9.441 -17.841 1.00 92.56 91 ARG A CA 1
ATOM 680 C C . ARG A 1 91 ? 11.713 -10.542 -16.786 1.00 92.56 91 ARG A C 1
ATOM 682 O O . ARG A 1 91 ? 11.882 -11.711 -17.131 1.00 92.56 91 ARG A O 1
ATOM 689 N N . SER A 1 92 ? 11.632 -10.164 -15.519 1.00 86.44 92 SER A N 1
ATOM 690 C CA . SER A 1 92 ? 11.450 -11.109 -14.423 1.00 86.44 92 SER A CA 1
ATOM 691 C C . SER A 1 92 ? 10.011 -11.612 -14.506 1.00 86.44 92 SER A C 1
ATOM 693 O O . SER A 1 92 ? 9.084 -10.802 -14.527 1.00 86.44 92 SER A O 1
ATOM 695 N N . THR A 1 93 ? 9.854 -12.928 -14.655 1.00 69.06 93 THR A N 1
ATOM 696 C CA . THR A 1 93 ? 8.557 -13.616 -14.780 1.00 69.06 93 THR A CA 1
ATOM 697 C C . THR A 1 93 ? 7.586 -13.236 -13.678 1.00 69.06 93 THR A C 1
ATOM 699 O O . THR A 1 93 ? 8.047 -13.215 -12.512 1.00 69.06 93 THR A O 1
#

Secondary structure (DSSP, 8-state):
-PPPPPTT---------HHHHHHHHTT------SSEEE-TTT--EEE-STTHHHHHHHHHHHHHT-S------SSSS-BSS-TTT-SSPPBP-

pLDDT: mean 89.22, std 11.27, range [38.31, 98.19]